Protein AF-A0A7C2Q290-F1 (afdb_monomer_lite)

Structure (mmCIF, N/CA/C/O backbone):
data_AF-A0A7C2Q290-F1
#
_entry.id   AF-A0A7C2Q290-F1
#
loop_
_atom_site.group_PDB
_atom_site.id
_atom_site.type_symbol
_atom_site.label_atom_id
_atom_site.label_alt_id
_atom_site.label_comp_id
_atom_site.label_asym_id
_atom_site.label_entity_id
_atom_site.label_seq_id
_atom_site.pdbx_PDB_ins_code
_atom_site.Cartn_x
_atom_site.Cartn_y
_atom_site.Cartn_z
_atom_site.occupancy
_atom_site.B_iso_or_equiv
_atom_site.auth_seq_id
_atom_site.auth_comp_id
_atom_site.auth_asym_id
_atom_site.auth_atom_id
_atom_site.pdbx_PDB_model_num
ATOM 1 N N . MET A 1 1 ? 26.414 28.815 -1.161 1.00 66.19 1 MET A N 1
ATOM 2 C CA . MET A 1 1 ? 24.938 28.944 -1.156 1.00 66.19 1 MET A CA 1
ATOM 3 C C . MET A 1 1 ? 24.239 27.589 -0.997 1.00 66.19 1 MET A C 1
ATOM 5 O O . MET A 1 1 ? 23.509 27.435 -0.031 1.00 66.19 1 MET A O 1
ATOM 9 N N . GLY A 1 2 ? 24.519 26.578 -1.835 1.00 87.75 2 GLY A N 1
ATOM 10 C CA . GLY A 1 2 ? 23.881 25.247 -1.728 1.00 87.75 2 GLY A CA 1
ATOM 11 C C . GLY A 1 2 ? 24.098 24.505 -0.397 1.00 87.75 2 GLY A C 1
ATOM 12 O O . GLY A 1 2 ? 23.159 23.921 0.130 1.00 87.75 2 GLY A O 1
ATOM 13 N N . LEU A 1 3 ? 25.295 24.593 0.199 1.00 89.56 3 LEU A N 1
ATOM 14 C CA . LEU A 1 3 ? 25.597 23.933 1.481 1.00 89.56 3 LEU A CA 1
ATOM 15 C C . LEU A 1 3 ? 24.798 24.519 2.662 1.00 89.56 3 LEU A C 1
ATOM 17 O O . LEU A 1 3 ? 24.355 23.787 3.538 1.00 89.56 3 LEU A O 1
ATOM 21 N N . ILE A 1 4 ? 24.573 25.837 2.654 1.00 93.44 4 ILE A N 1
ATOM 22 C CA . ILE A 1 4 ? 23.793 26.545 3.681 1.00 93.44 4 ILE A CA 1
ATOM 23 C C . ILE A 1 4 ? 22.316 26.144 3.587 1.00 93.44 4 ILE A C 1
ATOM 25 O O . ILE A 1 4 ? 21.681 25.885 4.603 1.00 93.44 4 ILE A O 1
ATOM 29 N N . ILE A 1 5 ? 21.788 26.028 2.364 1.00 93.62 5 ILE A N 1
ATOM 30 C CA . ILE A 1 5 ? 20.414 25.572 2.120 1.00 93.62 5 ILE A CA 1
ATOM 31 C C . ILE A 1 5 ? 20.240 24.123 2.591 1.00 93.62 5 ILE A C 1
ATOM 33 O O . ILE A 1 5 ? 19.271 23.823 3.282 1.00 93.62 5 ILE A O 1
ATOM 37 N N . LEU A 1 6 ? 21.195 23.238 2.282 1.00 94.81 6 LEU A N 1
ATOM 38 C CA . LEU A 1 6 ? 21.166 21.848 2.747 1.00 94.81 6 LEU A CA 1
ATOM 39 C C . LEU A 1 6 ? 21.164 21.765 4.280 1.00 94.81 6 LEU A C 1
ATOM 41 O O . LEU A 1 6 ? 20.375 21.019 4.856 1.00 94.81 6 LEU A O 1
ATOM 45 N N . PHE A 1 7 ? 22.016 22.557 4.934 1.00 96.62 7 PHE A N 1
ATOM 46 C CA . PHE A 1 7 ? 22.094 22.607 6.392 1.00 96.62 7 PHE A CA 1
ATOM 47 C C . PHE A 1 7 ? 20.785 23.108 7.018 1.00 96.62 7 PHE A C 1
ATOM 49 O O . PHE A 1 7 ? 20.284 22.518 7.973 1.00 96.62 7 PHE A O 1
ATOM 56 N N . MET A 1 8 ? 20.173 24.137 6.429 1.00 95.94 8 MET A N 1
ATOM 57 C CA . MET A 1 8 ? 18.878 24.657 6.868 1.00 95.94 8 MET A CA 1
ATOM 58 C C . MET A 1 8 ? 17.759 23.614 6.717 1.00 95.94 8 MET A C 1
ATOM 60 O O . MET A 1 8 ? 16.985 23.410 7.649 1.00 95.94 8 MET A O 1
ATOM 64 N N . ILE A 1 9 ? 17.699 22.908 5.582 1.00 96.44 9 ILE A N 1
ATOM 65 C CA . ILE A 1 9 ? 16.725 21.827 5.356 1.00 96.44 9 ILE A CA 1
ATOM 66 C C . ILE A 1 9 ? 16.906 20.715 6.394 1.00 96.44 9 ILE A C 1
ATOM 68 O O . ILE A 1 9 ? 15.923 20.232 6.950 1.00 96.44 9 ILE A O 1
ATOM 72 N N . MET A 1 10 ? 18.150 20.336 6.694 1.00 96.12 10 MET A N 1
ATOM 73 C CA . MET A 1 10 ? 18.443 19.304 7.688 1.00 96.12 10 MET A CA 1
ATOM 74 C C . MET A 1 10 ? 17.940 19.697 9.082 1.00 96.12 10 MET A C 1
ATOM 76 O O . MET A 1 10 ? 17.316 18.876 9.754 1.00 96.12 10 MET A O 1
ATOM 80 N N . ILE A 1 11 ? 18.144 20.954 9.490 1.00 96.94 11 ILE A N 1
ATOM 81 C CA . ILE A 1 11 ? 17.634 21.474 10.767 1.00 96.94 11 ILE A CA 1
ATOM 82 C C . ILE A 1 11 ? 16.103 21.435 10.804 1.00 96.94 11 ILE A C 1
ATOM 84 O O . ILE A 1 11 ? 15.527 20.994 11.797 1.00 96.94 11 ILE A O 1
ATOM 88 N N . ILE A 1 12 ? 15.439 21.851 9.721 1.00 96.88 12 ILE A N 1
ATOM 89 C CA . ILE A 1 12 ? 13.972 21.844 9.636 1.00 96.88 12 ILE A CA 1
ATOM 90 C C . ILE A 1 12 ? 13.435 20.414 9.756 1.00 96.88 12 ILE A C 1
ATOM 92 O O . ILE A 1 12 ? 12.527 20.163 10.549 1.00 96.88 12 ILE A O 1
ATOM 96 N N . ILE A 1 13 ? 14.017 19.464 9.018 1.00 97.00 13 ILE A N 1
ATOM 97 C CA . ILE A 1 13 ? 13.621 18.051 9.079 1.00 97.00 13 ILE A CA 1
ATOM 98 C C . ILE A 1 13 ? 13.834 17.492 10.488 1.00 97.00 13 ILE A C 1
ATOM 100 O O . ILE A 1 13 ? 12.950 16.812 11.005 1.00 97.00 13 ILE A O 1
ATOM 104 N N . ALA A 1 14 ? 14.965 17.800 11.129 1.00 96.62 14 ALA A N 1
ATOM 105 C CA . ALA A 1 14 ? 15.244 17.357 12.491 1.00 96.62 14 ALA A CA 1
ATOM 106 C C . ALA A 1 14 ? 14.210 17.901 13.489 1.00 96.62 14 ALA A C 1
ATOM 108 O O . ALA A 1 14 ? 13.692 17.143 14.307 1.00 96.62 14 ALA A O 1
ATOM 109 N N . PHE A 1 15 ? 13.851 19.184 13.390 1.00 97.50 15 PHE A N 1
ATOM 110 C CA . PHE A 1 15 ? 12.854 19.794 14.270 1.00 97.50 15 PHE A CA 1
ATOM 111 C C . PHE A 1 15 ? 11.463 19.174 14.086 1.00 97.50 15 PHE A C 1
ATOM 113 O O . PHE A 1 15 ? 10.801 18.832 15.068 1.00 97.50 15 PHE A O 1
ATOM 120 N N . ILE A 1 16 ? 11.045 18.956 12.833 1.00 97.69 16 ILE A N 1
ATOM 121 C CA . ILE A 1 16 ? 9.791 18.257 12.522 1.00 97.69 16 ILE A CA 1
ATOM 122 C C . ILE A 1 16 ? 9.827 16.842 13.106 1.00 97.69 16 ILE A C 1
ATOM 124 O O . ILE A 1 16 ? 8.892 16.452 13.798 1.00 97.69 16 ILE A O 1
ATOM 128 N N . ALA A 1 17 ? 10.906 16.088 12.888 1.00 97.25 17 ALA A N 1
ATOM 129 C CA . ALA A 1 17 ? 11.028 14.719 13.382 1.00 97.25 17 ALA A CA 1
ATOM 130 C C . ALA A 1 17 ? 10.936 14.643 14.914 1.00 97.25 17 ALA A C 1
ATOM 132 O O . ALA A 1 17 ? 10.209 13.798 15.438 1.00 97.25 17 ALA A O 1
ATOM 133 N N . ILE A 1 18 ? 11.609 15.549 15.632 1.00 97.25 18 ILE A N 1
ATOM 134 C CA . ILE A 1 18 ? 11.539 15.632 17.098 1.00 97.25 18 ILE A CA 1
ATOM 135 C C . ILE A 1 18 ? 10.109 15.949 17.546 1.00 97.25 18 ILE A C 1
ATOM 137 O O . ILE A 1 18 ? 9.569 15.245 18.397 1.00 97.25 18 ILE A O 1
ATOM 141 N N . SER A 1 19 ? 9.471 16.958 16.944 1.00 97.31 19 SER A N 1
ATOM 142 C CA . SER A 1 19 ? 8.098 17.351 17.278 1.00 97.31 19 SER A CA 1
ATOM 143 C C . SER A 1 19 ? 7.101 16.204 17.070 1.00 97.31 19 SER A C 1
ATOM 145 O O . SER A 1 19 ? 6.319 15.903 17.973 1.00 97.31 19 SER A O 1
ATOM 147 N N . GLN A 1 20 ? 7.179 15.507 15.932 1.00 96.25 20 GLN A N 1
ATOM 148 C CA . GLN A 1 20 ? 6.323 14.352 15.638 1.00 96.25 20 GLN A CA 1
ATOM 149 C C . GLN A 1 20 ? 6.585 13.181 16.592 1.00 96.25 20 GLN A C 1
ATOM 151 O O . GLN A 1 20 ? 5.648 12.514 17.026 1.00 96.25 20 GLN A O 1
ATOM 156 N N . THR A 1 21 ? 7.847 12.953 16.962 1.00 96.69 21 THR A N 1
ATOM 157 C CA . THR A 1 21 ? 8.229 11.880 17.890 1.00 96.69 21 THR A CA 1
ATOM 158 C C . THR A 1 21 ? 7.686 12.138 19.291 1.00 96.69 21 THR A C 1
ATOM 160 O O . THR A 1 21 ? 7.106 11.237 19.891 1.00 96.69 21 THR A O 1
ATOM 163 N N . ILE A 1 22 ? 7.819 13.366 19.804 1.00 96.69 22 ILE A N 1
ATOM 164 C CA . ILE A 1 22 ? 7.266 13.743 21.112 1.00 96.69 22 ILE A CA 1
ATOM 165 C C . ILE A 1 22 ? 5.745 13.592 21.098 1.00 96.69 22 ILE A C 1
ATOM 167 O O . ILE A 1 22 ? 5.192 12.966 21.998 1.00 96.69 22 ILE A O 1
ATOM 171 N N . TRP A 1 23 ? 5.073 14.104 20.061 1.00 95.31 23 TRP A N 1
ATOM 172 C CA . TRP A 1 23 ? 3.625 13.954 19.914 1.00 95.31 23 TRP A CA 1
ATOM 173 C C . TRP A 1 23 ? 3.204 12.480 19.936 1.00 95.31 23 TRP A C 1
ATOM 175 O O . TRP A 1 23 ? 2.299 12.110 20.681 1.00 95.31 23 TRP A O 1
ATOM 185 N N . LEU A 1 24 ? 3.887 11.623 19.178 1.00 94.38 24 LEU A N 1
ATOM 186 C CA . LEU A 1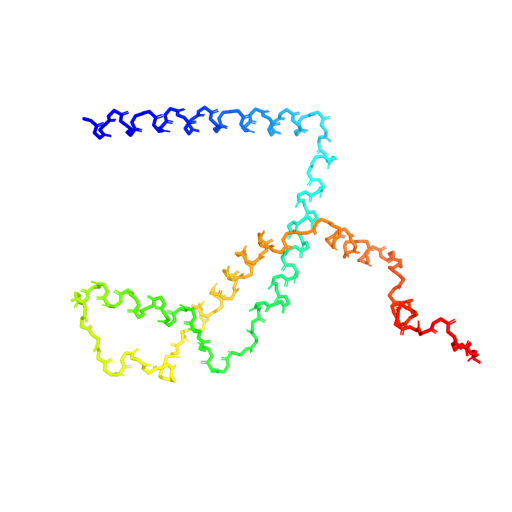 24 ? 3.574 10.200 19.106 1.00 94.38 24 LEU A CA 1
ATOM 187 C C . LEU A 1 24 ? 3.807 9.497 20.450 1.00 94.38 24 LEU A C 1
ATOM 189 O O . LEU A 1 24 ? 2.934 8.765 20.906 1.00 94.38 24 LEU A O 1
ATOM 193 N N . ILE A 1 25 ? 4.943 9.743 21.108 1.00 95.69 25 ILE A N 1
ATOM 194 C CA . ILE A 1 25 ? 5.274 9.114 22.395 1.00 95.69 25 ILE A CA 1
ATOM 195 C C . ILE A 1 25 ? 4.296 9.548 23.489 1.00 95.69 25 ILE A C 1
ATOM 197 O O . ILE A 1 25 ? 3.814 8.699 24.234 1.00 95.69 25 ILE A O 1
ATOM 201 N N . LEU A 1 26 ? 3.976 10.842 23.578 1.00 96.38 26 LEU A N 1
ATOM 202 C CA . LEU A 1 26 ? 3.052 11.345 24.596 1.00 96.38 26 LEU A CA 1
ATOM 203 C C . LEU A 1 26 ? 1.639 10.789 24.401 1.00 96.38 26 LEU A C 1
ATOM 205 O O . LEU A 1 26 ? 1.032 10.346 25.370 1.00 96.38 26 LEU A O 1
ATOM 209 N N . ASN A 1 27 ? 1.136 10.735 23.164 1.00 95.62 27 ASN A N 1
ATOM 210 C CA . ASN A 1 27 ? -0.174 10.135 22.900 1.00 95.62 27 ASN A CA 1
ATOM 211 C C . ASN A 1 27 ? -0.187 8.624 23.164 1.00 95.62 27 ASN A C 1
ATOM 213 O O . ASN A 1 27 ? -1.170 8.109 23.691 1.00 95.62 27 ASN A O 1
ATOM 217 N N . LEU A 1 28 ? 0.892 7.911 22.823 1.00 95.38 28 LEU A N 1
ATOM 218 C CA . LEU A 1 28 ? 1.023 6.491 23.152 1.00 95.38 28 LEU A CA 1
ATOM 219 C C . LEU A 1 28 ? 1.010 6.254 24.662 1.00 95.38 28 LEU A C 1
ATOM 221 O O . LEU A 1 28 ? 0.420 5.276 25.109 1.00 95.38 28 LEU A O 1
ATOM 225 N N . TRP A 1 29 ? 1.659 7.123 25.435 1.00 96.00 29 TRP A N 1
ATOM 226 C CA . TRP A 1 29 ? 1.729 6.979 26.884 1.00 96.00 29 TRP A CA 1
ATOM 227 C C . TRP A 1 29 ? 0.409 7.335 27.576 1.00 96.00 29 TRP A C 1
ATOM 229 O O . TRP A 1 29 ? -0.030 6.589 28.445 1.00 96.00 29 TRP A O 1
ATOM 239 N N . GLU A 1 30 ? -0.242 8.422 27.157 1.00 96.31 30 GLU A N 1
ATOM 240 C CA . GLU A 1 30 ? -1.506 8.890 27.742 1.00 96.31 30 GLU A CA 1
ATOM 241 C C . GLU A 1 30 ? -2.691 7.989 27.364 1.00 96.31 30 GLU A C 1
ATOM 243 O O . GLU A 1 30 ? -3.493 7.604 28.211 1.00 96.31 30 GLU A O 1
ATOM 248 N N . PHE A 1 31 ? -2.814 7.632 26.083 1.00 95.25 31 PHE A N 1
ATOM 249 C CA . PHE A 1 31 ? -4.019 6.981 25.559 1.00 95.25 31 PHE A CA 1
ATOM 250 C C . PHE A 1 31 ? -3.834 5.495 25.252 1.00 95.25 31 PHE A C 1
ATOM 252 O O . PHE A 1 31 ? -4.834 4.788 25.083 1.00 95.25 31 PHE A O 1
ATOM 259 N N . GLY A 1 32 ? -2.590 5.012 25.152 1.00 93.88 32 GLY A N 1
ATOM 260 C CA . GLY A 1 32 ? -2.278 3.614 24.856 1.00 93.88 32 GLY A CA 1
ATOM 261 C C . GLY A 1 32 ? -3.124 3.075 23.704 1.00 93.88 32 GLY A C 1
ATOM 262 O O . GLY A 1 32 ? -3.173 3.652 22.617 1.00 93.88 32 GLY A O 1
ATOM 263 N N . ASP A 1 33 ? -3.863 2.000 23.967 1.00 92.88 33 ASP A N 1
ATOM 264 C CA . ASP A 1 33 ? -4.725 1.326 22.993 1.00 92.88 33 ASP A CA 1
ATOM 265 C C . ASP A 1 33 ? -5.690 2.248 22.238 1.00 92.88 33 ASP A C 1
ATOM 267 O O . ASP A 1 33 ? -5.936 2.023 21.051 1.00 92.88 33 ASP A O 1
ATOM 271 N N . LEU A 1 34 ? -6.245 3.280 22.882 1.00 93.06 34 LEU A N 1
ATOM 272 C CA . LEU A 1 34 ? -7.176 4.207 22.225 1.00 93.06 34 LEU A CA 1
ATOM 273 C C . LEU A 1 34 ? -6.501 4.955 21.071 1.00 93.06 34 LEU A C 1
ATOM 275 O O . LEU A 1 34 ? -7.139 5.200 20.047 1.00 93.06 34 LEU A O 1
ATOM 279 N N . PHE A 1 35 ? -5.209 5.254 21.207 1.00 93.12 35 PHE A N 1
ATOM 280 C CA . PHE A 1 35 ? -4.431 5.906 20.163 1.00 93.12 35 PHE A CA 1
ATOM 281 C C . PHE A 1 35 ? -4.002 4.935 19.059 1.00 93.12 35 PHE A C 1
ATOM 283 O O . PHE A 1 35 ? -4.070 5.300 17.889 1.00 93.12 35 PHE A O 1
ATOM 290 N N . ILE A 1 36 ? -3.614 3.692 19.383 1.00 93.75 36 ILE A N 1
ATOM 291 C CA . ILE A 1 36 ? -3.188 2.702 18.371 1.00 93.75 36 ILE A CA 1
ATOM 292 C C . ILE A 1 36 ? -4.364 2.181 17.533 1.00 93.75 36 ILE A C 1
ATOM 294 O O . ILE A 1 36 ? -4.198 1.935 16.335 1.00 93.75 36 ILE A O 1
ATOM 298 N N . ARG A 1 37 ? -5.547 1.988 18.130 1.00 94.19 37 ARG A N 1
ATOM 299 C CA . ARG A 1 37 ? -6.696 1.323 17.482 1.00 94.19 37 ARG A CA 1
ATOM 300 C C . ARG A 1 37 ? -7.045 1.891 16.099 1.00 94.19 37 ARG A C 1
ATOM 302 O O . ARG A 1 37 ? -7.134 1.094 15.163 1.00 94.19 37 ARG A O 1
ATOM 309 N N . PRO A 1 38 ? -7.200 3.216 15.904 1.00 93.50 38 PRO A N 1
ATOM 310 C CA . PRO A 1 38 ? -7.467 3.773 14.582 1.00 93.50 38 PRO A CA 1
ATOM 311 C C . PRO A 1 38 ? -6.395 3.413 13.549 1.00 93.50 38 PRO A C 1
ATOM 313 O O . PRO A 1 38 ? -6.747 3.070 12.424 1.00 93.50 38 PRO A O 1
ATOM 316 N N . PHE A 1 39 ? -5.108 3.430 13.918 1.00 93.44 39 PHE A N 1
ATOM 317 C CA . PHE A 1 39 ? -4.016 3.043 13.018 1.00 93.44 39 PHE A CA 1
ATOM 318 C C . PHE A 1 39 ? -4.051 1.553 12.690 1.00 93.44 39 PHE A C 1
ATOM 320 O O . PHE A 1 39 ? -3.909 1.188 11.524 1.00 93.44 39 PHE A O 1
ATOM 327 N N . TYR A 1 40 ? -4.285 0.705 13.693 1.00 94.69 40 TYR A N 1
ATOM 328 C CA . TYR A 1 40 ? -4.415 -0.738 13.508 1.00 94.69 40 TYR A CA 1
ATOM 329 C C . TYR A 1 40 ? -5.541 -1.072 12.523 1.00 94.69 40 TYR A C 1
ATOM 331 O O . TYR A 1 40 ? -5.303 -1.743 11.518 1.00 94.69 40 TYR A O 1
ATOM 339 N N . TYR A 1 41 ? -6.748 -0.549 12.759 1.00 96.75 41 TYR A N 1
ATOM 340 C CA . TYR A 1 41 ? -7.878 -0.785 11.863 1.00 96.75 41 TYR A CA 1
ATOM 341 C C . TYR A 1 41 ? -7.662 -0.142 10.495 1.00 96.75 41 TYR A C 1
ATOM 343 O O . TYR A 1 41 ? -8.009 -0.742 9.484 1.00 96.75 41 TYR A O 1
ATOM 351 N N . SER A 1 42 ? -7.046 1.040 10.434 1.00 96.88 42 SER A N 1
ATOM 352 C CA . SER A 1 42 ? -6.747 1.701 9.164 1.00 96.88 42 SER A CA 1
ATOM 353 C C . SER A 1 42 ? -5.807 0.870 8.295 1.00 96.88 42 SER A C 1
ATOM 355 O O . SER A 1 42 ? -6.096 0.637 7.119 1.00 96.88 42 SER A O 1
ATOM 357 N N . LEU A 1 43 ? -4.734 0.342 8.888 1.00 96.31 43 LEU A N 1
ATOM 358 C CA . LEU A 1 43 ? -3.784 -0.527 8.203 1.00 96.31 43 LEU A CA 1
ATOM 359 C C . LEU A 1 43 ? -4.423 -1.861 7.802 1.00 96.31 43 LEU A C 1
ATOM 361 O O . LEU A 1 43 ? -4.223 -2.312 6.676 1.00 96.31 43 LEU A O 1
ATOM 365 N N . LEU A 1 44 ? -5.208 -2.476 8.690 1.00 96.62 44 LEU A N 1
ATOM 366 C CA . LEU A 1 44 ? -5.913 -3.727 8.406 1.00 96.62 44 LEU A CA 1
ATOM 367 C C . LEU A 1 44 ? -6.895 -3.556 7.243 1.00 96.62 44 LEU A C 1
ATOM 369 O O . LEU A 1 44 ? -6.867 -4.336 6.290 1.00 96.62 44 LEU A O 1
ATOM 373 N N . GLY A 1 45 ? -7.720 -2.508 7.285 1.00 96.75 45 GLY A N 1
ATOM 374 C CA . GLY A 1 45 ? -8.661 -2.194 6.217 1.00 96.75 45 GLY A 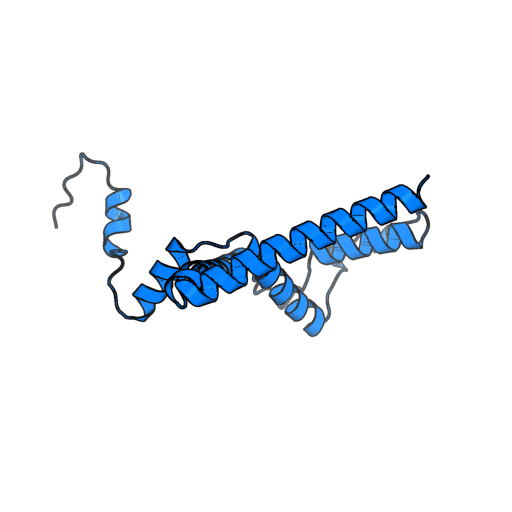CA 1
ATOM 375 C C . GLY A 1 45 ? -7.95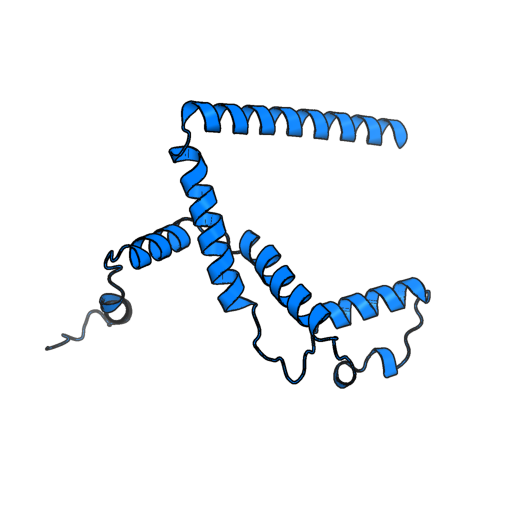0 -1.907 4.898 1.00 96.75 45 GLY A C 1
ATOM 376 O O . GLY A 1 45 ? -8.318 -2.465 3.863 1.00 96.75 45 GLY A O 1
ATOM 377 N N . GLY A 1 46 ? -6.871 -1.125 4.949 1.00 96.94 46 GLY A N 1
ATOM 378 C CA . GLY A 1 46 ? -6.039 -0.834 3.789 1.00 96.94 46 GLY A CA 1
ATOM 379 C C . GLY A 1 46 ? -5.408 -2.080 3.180 1.00 96.94 46 GLY A C 1
ATOM 380 O O . GLY A 1 46 ? -5.460 -2.247 1.965 1.00 96.94 46 GLY A O 1
ATOM 381 N N . LEU A 1 47 ? -4.851 -2.985 3.990 1.00 96.69 47 LEU A N 1
ATOM 382 C CA . LEU A 1 47 ? -4.256 -4.237 3.511 1.00 96.69 47 LEU A CA 1
ATOM 383 C C . LEU A 1 47 ? -5.277 -5.113 2.787 1.00 96.69 47 LEU A C 1
ATOM 385 O O . LEU A 1 47 ? -4.981 -5.624 1.708 1.00 96.69 47 LEU A O 1
ATOM 389 N N . ILE A 1 48 ? -6.478 -5.256 3.348 1.00 96.06 48 ILE A N 1
ATOM 390 C CA . ILE A 1 48 ? -7.537 -6.081 2.758 1.00 96.06 48 ILE A CA 1
ATOM 391 C C . ILE A 1 48 ? -8.039 -5.464 1.451 1.00 96.06 48 ILE A C 1
ATOM 393 O O . ILE A 1 48 ? -8.082 -6.148 0.428 1.00 96.06 48 ILE A O 1
ATOM 397 N N . LEU A 1 49 ? -8.356 -4.167 1.449 1.00 96.31 49 LEU A N 1
ATOM 398 C CA . LEU A 1 49 ? -8.802 -3.459 0.245 1.00 96.31 49 LEU A CA 1
ATOM 399 C C . LEU A 1 49 ? -7.729 -3.478 -0.849 1.00 96.31 49 LEU A C 1
ATOM 401 O O . LEU A 1 49 ? -8.033 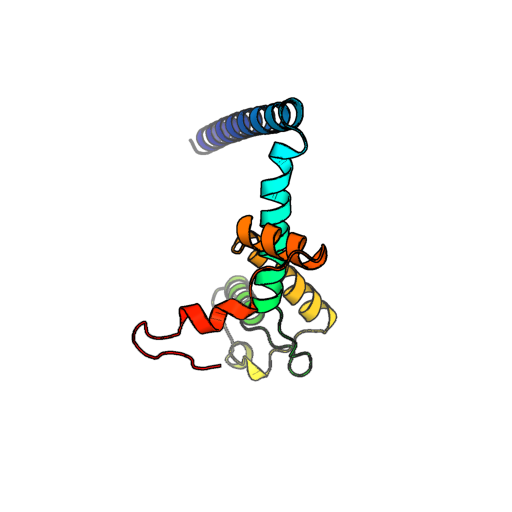-3.760 -2.007 1.00 96.31 49 LEU A O 1
ATOM 405 N N . ALA A 1 50 ? -6.466 -3.248 -0.490 1.00 96.62 50 ALA A N 1
ATOM 406 C CA . ALA A 1 50 ? -5.351 -3.298 -1.428 1.00 96.62 50 ALA A CA 1
ATOM 407 C C . ALA A 1 50 ? -5.122 -4.705 -1.987 1.00 96.62 50 ALA A C 1
ATOM 409 O O . ALA A 1 50 ? -4.830 -4.847 -3.177 1.00 96.62 50 ALA A O 1
ATOM 410 N N . ALA A 1 51 ? -5.272 -5.745 -1.162 1.00 95.19 51 ALA A N 1
ATOM 411 C CA . ALA A 1 51 ? -5.213 -7.126 -1.618 1.00 95.19 51 ALA A CA 1
ATOM 412 C C . ALA A 1 51 ? -6.316 -7.405 -2.645 1.00 95.19 51 ALA A C 1
ATOM 414 O O . ALA A 1 51 ? -6.013 -7.870 -3.740 1.00 95.19 51 ALA A O 1
ATOM 415 N N . ILE A 1 52 ? -7.564 -7.039 -2.352 1.00 93.56 52 ILE A N 1
ATOM 416 C CA . ILE A 1 52 ? -8.694 -7.245 -3.269 1.00 93.56 52 ILE A CA 1
ATOM 417 C C . ILE A 1 52 ? -8.511 -6.450 -4.573 1.00 93.56 52 ILE A C 1
ATOM 419 O O . ILE A 1 52 ? -8.747 -6.976 -5.659 1.00 93.56 52 ILE A O 1
ATOM 423 N N . ALA A 1 53 ? -8.062 -5.197 -4.488 1.00 93.06 53 ALA A N 1
ATOM 424 C CA . ALA A 1 53 ? -7.951 -4.313 -5.646 1.00 93.06 53 ALA A CA 1
ATOM 425 C C . ALA A 1 53 ? -6.744 -4.625 -6.548 1.00 93.06 53 ALA A C 1
ATOM 427 O O . ALA A 1 53 ? -6.839 -4.536 -7.776 1.00 93.06 53 ALA A O 1
ATOM 428 N N . PHE A 1 54 ? -5.584 -4.948 -5.964 1.00 90.94 54 PHE A N 1
ATOM 429 C CA . PHE A 1 54 ? -4.322 -5.028 -6.708 1.00 90.94 54 PHE A CA 1
ATOM 430 C C . PHE A 1 54 ? -3.754 -6.431 -6.871 1.00 90.94 54 PHE A C 1
ATOM 432 O O . PHE A 1 54 ? -2.991 -6.643 -7.825 1.00 90.94 54 PHE A O 1
ATOM 439 N N . PHE A 1 55 ? -4.084 -7.376 -5.989 1.00 89.94 55 PHE A N 1
ATOM 440 C CA . PHE A 1 55 ? -3.510 -8.714 -6.052 1.00 89.94 55 PHE A CA 1
ATOM 441 C C . PHE A 1 55 ? -4.095 -9.481 -7.240 1.00 89.94 55 PHE A C 1
ATOM 443 O O . PHE A 1 55 ? -5.261 -9.868 -7.259 1.00 89.94 55 PHE A O 1
ATOM 450 N N . ARG A 1 56 ? -3.274 -9.710 -8.269 1.00 83.50 56 ARG A N 1
ATOM 451 C CA . ARG A 1 56 ? -3.689 -10.473 -9.456 1.00 83.50 56 ARG A CA 1
ATOM 452 C C . ARG A 1 56 ? -3.223 -11.920 -9.376 1.00 83.50 56 ARG A C 1
ATOM 454 O O . ARG A 1 56 ? -2.039 -12.180 -9.183 1.00 83.50 56 ARG A O 1
ATOM 461 N N . VAL A 1 57 ? -4.140 -12.840 -9.674 1.00 75.62 57 VAL A N 1
ATOM 462 C CA . VAL A 1 57 ? -3.925 -14.302 -9.673 1.00 75.62 57 VAL A CA 1
ATOM 463 C C . VAL A 1 57 ? -3.409 -14.826 -11.034 1.00 75.62 57 VAL A C 1
ATOM 465 O O . VAL A 1 57 ? -3.317 -16.028 -11.256 1.00 75.62 57 VAL A O 1
ATOM 468 N N . ASP A 1 58 ? -3.030 -13.951 -11.978 1.00 79.19 58 ASP A N 1
ATOM 469 C CA . ASP A 1 58 ? -2.498 -14.365 -13.293 1.00 79.19 58 ASP A CA 1
ATOM 470 C C . ASP A 1 58 ? -1.036 -14.855 -13.207 1.00 79.19 58 ASP A C 1
ATOM 472 O O . ASP A 1 58 ? -0.078 -14.208 -13.653 1.00 79.19 58 ASP A O 1
ATOM 476 N N . PHE A 1 59 ? -0.865 -16.042 -12.622 1.00 73.50 59 PHE A N 1
ATOM 477 C CA . PHE A 1 59 ? 0.417 -16.738 -12.492 1.00 73.50 59 PHE A CA 1
ATOM 478 C C . PHE A 1 59 ? 0.895 -17.393 -13.798 1.00 73.50 59 PHE A C 1
ATOM 480 O O . PHE A 1 59 ? 2.051 -17.830 -13.887 1.00 73.50 59 PHE A O 1
ATOM 487 N N . LYS A 1 60 ? 0.034 -17.470 -14.823 1.00 75.81 60 LYS A N 1
ATOM 488 C CA . LYS A 1 60 ? 0.361 -18.096 -16.111 1.00 75.81 60 LYS A CA 1
ATOM 489 C C . LYS A 1 60 ? 1.170 -17.134 -16.977 1.00 75.81 60 LYS A C 1
ATOM 491 O O . LYS A 1 60 ? 2.285 -17.478 -17.394 1.00 75.81 60 LYS A O 1
ATOM 496 N N . ASN A 1 61 ? 0.665 -15.917 -17.174 1.00 80.00 61 ASN A N 1
ATOM 497 C CA . ASN A 1 61 ? 1.343 -14.906 -17.982 1.00 80.00 61 ASN A CA 1
ATOM 498 C C . ASN A 1 61 ? 2.431 -14.162 -17.195 1.00 80.00 61 ASN A C 1
ATOM 500 O O . ASN A 1 61 ? 3.480 -13.871 -17.769 1.00 80.00 61 ASN A O 1
ATOM 504 N N . ARG A 1 62 ? 2.244 -13.906 -15.887 1.00 83.31 62 ARG A N 1
ATOM 505 C CA . ARG A 1 62 ? 3.221 -13.206 -15.011 1.00 83.31 62 ARG A CA 1
ATOM 506 C C . ARG A 1 62 ? 3.726 -11.873 -15.576 1.00 83.31 62 ARG A C 1
ATOM 508 O O . ARG A 1 62 ? 4.857 -11.457 -15.310 1.00 83.31 62 ARG A O 1
ATOM 515 N N . ARG A 1 63 ? 2.904 -11.213 -16.392 1.00 86.12 63 ARG A N 1
ATOM 516 C CA . ARG A 1 63 ? 3.232 -9.921 -16.997 1.00 86.12 63 ARG A CA 1
ATOM 517 C C . ARG A 1 63 ? 2.841 -8.806 -16.038 1.00 86.12 63 ARG A C 1
ATOM 519 O O . ARG A 1 63 ? 1.829 -8.886 -15.344 1.00 86.12 63 ARG A O 1
ATOM 526 N N . SER A 1 64 ? 3.649 -7.756 -15.993 1.00 85.38 64 SER A N 1
ATOM 527 C CA . SER A 1 64 ? 3.396 -6.592 -15.150 1.00 85.38 64 SER A CA 1
ATOM 528 C C . SER A 1 64 ? 3.727 -5.331 -15.925 1.00 85.38 64 SER A C 1
ATOM 530 O O . SER A 1 64 ? 4.896 -5.077 -16.202 1.00 85.38 64 SER A O 1
ATOM 532 N N . LEU A 1 65 ? 2.699 -4.545 -16.255 1.00 87.06 65 LEU A N 1
ATOM 533 C CA . LEU A 1 65 ? 2.860 -3.295 -16.999 1.00 87.06 65 LEU A CA 1
ATOM 534 C C . LEU A 1 65 ? 3.757 -2.305 -16.250 1.00 87.06 65 LEU A C 1
ATOM 536 O O . LEU A 1 65 ? 4.606 -1.665 -16.851 1.00 87.06 65 LEU A O 1
ATOM 540 N N . THR A 1 66 ? 3.618 -2.226 -14.928 1.00 88.31 66 THR A N 1
ATOM 541 C CA . THR A 1 66 ? 4.385 -1.297 -14.090 1.00 88.31 66 THR A CA 1
ATOM 542 C C . THR A 1 66 ? 5.874 -1.625 -14.079 1.00 88.31 66 THR A C 1
ATOM 544 O O . THR A 1 66 ? 6.696 -0.745 -14.298 1.00 88.31 66 THR A O 1
ATOM 547 N N . LEU A 1 67 ? 6.243 -2.894 -13.863 1.00 88.62 67 LEU A N 1
ATOM 548 C CA . LEU A 1 67 ? 7.653 -3.296 -13.856 1.00 88.62 67 LEU A CA 1
ATOM 549 C C . LEU A 1 67 ? 8.257 -3.296 -15.259 1.00 88.62 67 LEU A C 1
ATOM 551 O O . LEU A 1 67 ? 9.440 -2.990 -15.404 1.00 88.62 67 LEU A O 1
ATOM 555 N N . TRP A 1 68 ? 7.456 -3.595 -16.281 1.00 91.94 68 TRP A N 1
ATOM 556 C CA . TRP A 1 68 ? 7.869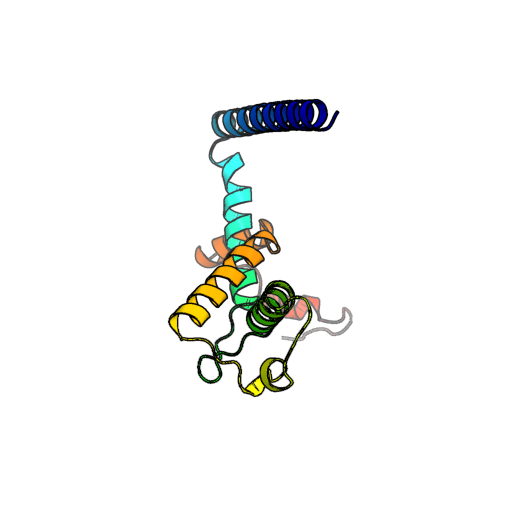 -3.421 -17.667 1.00 91.94 68 TRP A CA 1
ATOM 557 C C . TRP A 1 68 ? 8.183 -1.949 -17.958 1.00 91.94 68 TRP A C 1
ATOM 559 O O . TRP A 1 68 ? 9.294 -1.647 -18.387 1.00 91.94 68 TRP A O 1
ATOM 569 N N . LEU A 1 69 ? 7.281 -1.028 -17.605 1.00 90.62 69 LEU A N 1
ATOM 570 C CA . LEU A 1 69 ? 7.470 0.410 -17.799 1.00 90.62 69 LEU A CA 1
ATOM 571 C C . LEU A 1 69 ? 8.686 0.941 -17.026 1.00 90.62 69 LEU A C 1
ATOM 573 O O . LEU A 1 69 ? 9.506 1.657 -17.593 1.00 90.62 69 LEU A O 1
ATOM 577 N N . ILE A 1 70 ? 8.863 0.534 -15.764 1.00 90.19 70 ILE A N 1
ATOM 578 C CA . ILE A 1 70 ? 10.057 0.875 -14.974 1.00 90.19 70 ILE A CA 1
ATOM 579 C C . ILE A 1 70 ? 11.320 0.358 -15.668 1.00 90.19 70 ILE A C 1
ATOM 581 O O . ILE A 1 70 ? 12.301 1.088 -15.788 1.00 90.19 70 ILE A O 1
ATOM 585 N N . SER A 1 71 ? 11.309 -0.884 -16.161 1.00 88.81 71 SER A N 1
ATOM 586 C CA . SER A 1 71 ? 12.464 -1.441 -16.870 1.00 88.81 71 SER A CA 1
ATOM 587 C C . SER A 1 71 ? 12.776 -0.690 -18.166 1.00 88.81 71 SER A C 1
ATOM 589 O O . SER A 1 71 ? 13.947 -0.510 -18.490 1.00 88.81 71 SER A O 1
ATOM 591 N N . LEU A 1 72 ? 11.750 -0.194 -18.859 1.00 90.44 72 LEU A N 1
ATOM 592 C CA . LEU A 1 72 ? 11.874 0.592 -20.081 1.00 90.44 72 LEU A CA 1
ATOM 593 C C . LEU A 1 72 ? 12.474 1.974 -19.788 1.00 90.44 72 LEU A C 1
ATOM 595 O O . LEU A 1 72 ? 13.451 2.353 -20.428 1.00 90.44 72 LEU A O 1
ATOM 599 N N . ILE A 1 73 ? 11.986 2.669 -18.755 1.00 91.19 73 ILE A N 1
ATOM 600 C CA . ILE A 1 73 ? 12.544 3.954 -18.295 1.00 91.19 73 ILE A CA 1
ATOM 601 C C . ILE A 1 73 ? 14.006 3.790 -17.852 1.00 91.19 73 ILE A C 1
ATOM 603 O O . ILE A 1 73 ? 14.869 4.584 -18.227 1.00 91.19 73 ILE A O 1
ATOM 607 N N . LEU A 1 74 ? 14.317 2.733 -17.095 1.00 90.00 74 LEU A N 1
ATOM 608 C CA . LEU A 1 74 ? 15.685 2.451 -16.651 1.00 90.00 74 LEU A CA 1
ATOM 609 C C . LEU A 1 74 ? 16.625 2.151 -17.827 1.00 90.00 74 LEU A C 1
ATOM 611 O O . LEU A 1 74 ? 17.770 2.606 -17.822 1.00 90.00 74 LEU A O 1
ATOM 615 N N . LYS A 1 75 ? 16.162 1.395 -18.831 1.00 90.06 75 LYS A N 1
ATOM 616 C CA . LYS A 1 75 ? 16.925 1.129 -20.060 1.00 90.06 75 LYS A CA 1
ATOM 617 C C . LYS A 1 75 ? 17.149 2.408 -20.863 1.00 90.06 75 LYS A C 1
ATOM 619 O O . LYS A 1 75 ? 18.284 2.659 -21.255 1.00 90.06 75 LYS A O 1
ATOM 624 N N . PHE A 1 76 ? 16.110 3.225 -21.033 1.00 91.12 76 PHE A N 1
ATOM 625 C CA . PHE A 1 76 ? 16.182 4.516 -21.719 1.00 91.12 76 PHE A CA 1
ATOM 626 C C . PHE A 1 76 ? 17.234 5.433 -21.085 1.00 91.12 76 PHE A C 1
ATOM 628 O O . PHE A 1 76 ? 18.096 5.964 -21.785 1.00 91.12 76 PHE A O 1
ATOM 635 N N . TYR A 1 77 ? 17.225 5.545 -19.752 1.00 90.19 77 TYR A N 1
ATOM 636 C CA . TYR A 1 77 ? 18.204 6.347 -19.018 1.00 90.19 77 TYR A CA 1
ATOM 637 C C . TYR A 1 77 ? 19.630 5.790 -19.148 1.00 90.19 77 TYR A C 1
ATOM 639 O O . TYR A 1 77 ? 20.564 6.532 -19.442 1.00 90.19 77 TYR A O 1
ATOM 647 N N . ARG A 1 78 ? 19.814 4.471 -18.982 1.00 89.62 78 ARG A N 1
ATOM 648 C CA . ARG A 1 78 ? 21.142 3.829 -19.072 1.00 89.62 78 ARG A CA 1
ATOM 649 C C . ARG A 1 78 ? 21.750 3.880 -20.471 1.00 89.62 78 ARG A C 1
ATOM 651 O O . ARG A 1 78 ? 22.969 3.906 -20.588 1.00 89.62 78 ARG A O 1
ATOM 658 N N . ARG A 1 79 ? 20.920 3.857 -21.513 1.00 87.69 79 ARG A N 1
ATOM 659 C CA . ARG A 1 79 ? 21.349 3.879 -22.918 1.00 87.69 79 ARG A CA 1
ATOM 660 C C . ARG A 1 79 ? 21.292 5.278 -23.534 1.00 87.69 79 ARG A C 1
ATOM 662 O O . ARG A 1 79 ? 21.287 5.383 -24.752 1.00 87.69 79 ARG A O 1
ATOM 669 N N . ALA A 1 80 ? 21.232 6.333 -22.717 1.00 83.12 80 ALA A N 1
ATOM 670 C CA . ALA A 1 80 ? 21.251 7.726 -23.171 1.00 83.12 80 ALA A CA 1
ATOM 671 C C . ALA A 1 80 ? 20.234 8.037 -24.293 1.00 83.12 80 ALA A C 1
ATOM 673 O O . ALA A 1 80 ? 20.532 8.778 -25.224 1.00 83.12 80 ALA A O 1
ATOM 674 N N . GLY A 1 81 ? 19.032 7.458 -24.208 1.00 79.06 81 GLY A N 1
ATOM 675 C CA . GLY A 1 81 ? 17.933 7.737 -25.137 1.00 79.06 81 GLY A CA 1
ATOM 676 C C . GLY A 1 81 ? 17.714 6.717 -26.258 1.00 79.06 81 GLY A C 1
ATOM 677 O O . GLY A 1 81 ? 16.731 6.839 -26.985 1.00 79.06 81 GLY A O 1
ATOM 678 N N . TYR A 1 82 ? 18.555 5.686 -26.386 1.00 80.81 82 TYR A N 1
ATOM 679 C CA . TYR A 1 82 ? 18.365 4.639 -27.396 1.00 80.81 82 TYR A CA 1
ATOM 680 C C . TYR A 1 82 ? 17.511 3.474 -26.868 1.00 80.81 82 TYR A C 1
ATOM 682 O O . TYR A 1 82 ? 17.863 2.815 -25.883 1.00 80.81 82 TYR A O 1
ATOM 690 N N . LEU A 1 83 ? 16.397 3.197 -27.553 1.00 81.44 83 LEU A N 1
ATOM 691 C CA . LEU A 1 83 ? 15.529 2.039 -27.326 1.00 81.44 83 LEU A CA 1
ATOM 692 C C . LEU A 1 83 ? 15.385 1.240 -28.619 1.00 81.44 83 LEU A C 1
ATOM 694 O O . LEU A 1 83 ? 15.194 1.809 -29.692 1.00 81.44 83 LEU A O 1
ATOM 698 N N . GLU A 1 84 ? 15.449 -0.081 -28.508 1.00 84.00 84 GLU A N 1
ATOM 699 C CA . GLU A 1 84 ? 15.197 -0.981 -29.631 1.00 84.00 84 GLU A CA 1
ATOM 700 C C . GLU A 1 84 ? 13.702 -1.312 -29.718 1.00 84.00 84 GLU A C 1
ATOM 702 O O . GLU A 1 84 ? 13.006 -1.357 -28.703 1.00 84.00 84 GLU A O 1
ATOM 707 N N . LEU A 1 85 ? 13.203 -1.616 -30.922 1.00 79.25 85 LEU A N 1
ATOM 708 C CA . LEU A 1 85 ? 11.806 -2.029 -31.134 1.00 79.25 85 LEU A CA 1
ATOM 709 C C . LEU A 1 85 ? 11.424 -3.255 -30.286 1.00 79.25 85 LEU A C 1
ATOM 711 O O . LEU A 1 85 ? 10.290 -3.361 -29.828 1.00 79.25 85 LEU A O 1
ATOM 715 N N . HIS A 1 86 ? 12.381 -4.148 -30.022 1.00 81.00 86 HIS A N 1
ATOM 716 C CA . HIS A 1 8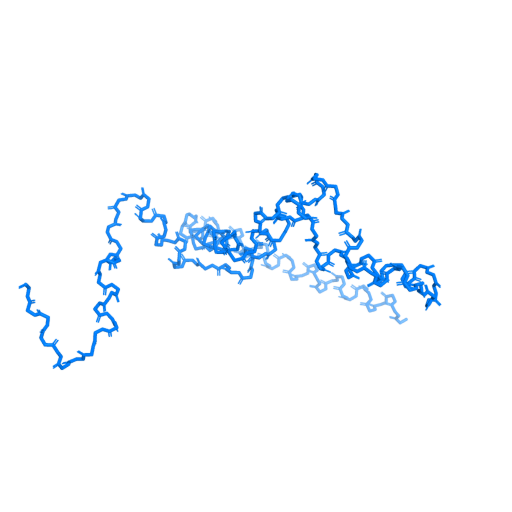6 ? 12.178 -5.312 -29.163 1.00 81.00 86 HIS A CA 1
ATOM 717 C C . HIS A 1 86 ? 11.945 -4.942 -27.686 1.00 81.00 86 HIS A C 1
ATOM 719 O O . HIS A 1 86 ? 11.185 -5.619 -26.997 1.00 81.00 86 HIS A O 1
ATOM 725 N N . ASP A 1 87 ? 12.536 -3.848 -27.189 1.00 79.81 87 ASP A N 1
ATOM 726 C CA . ASP A 1 87 ? 12.333 -3.399 -25.804 1.00 79.81 87 ASP A CA 1
ATOM 727 C C . ASP A 1 87 ? 10.909 -2.863 -25.562 1.00 79.81 87 ASP A C 1
ATOM 729 O O . ASP A 1 87 ? 10.438 -2.849 -24.420 1.00 79.81 87 ASP A O 1
ATOM 733 N N . LEU A 1 88 ? 10.213 -2.458 -26.632 1.00 84.62 88 LEU A N 1
ATOM 734 C CA . LEU A 1 88 ? 8.827 -1.985 -26.601 1.00 84.62 88 LEU A CA 1
ATOM 735 C C . LEU A 1 88 ? 7.799 -3.129 -26.602 1.00 84.62 88 LEU A C 1
ATOM 737 O O . LEU A 1 88 ? 6.613 -2.884 -26.372 1.00 84.62 88 LEU A O 1
ATOM 741 N N . ASP A 1 89 ? 8.218 -4.376 -26.831 1.00 86.69 89 ASP A N 1
ATOM 742 C CA . ASP A 1 89 ? 7.297 -5.508 -26.864 1.00 86.69 89 ASP A CA 1
ATOM 743 C C . ASP A 1 89 ? 6.915 -5.968 -25.444 1.00 86.69 89 ASP A C 1
ATOM 745 O O . ASP A 1 89 ? 7.628 -6.714 -24.764 1.00 86.69 89 ASP A O 1
ATOM 749 N N . PHE A 1 90 ? 5.734 -5.540 -24.991 1.00 86.12 90 PHE A N 1
ATOM 750 C CA . PHE A 1 90 ? 5.160 -5.966 -23.714 1.00 86.12 90 PHE A CA 1
ATOM 751 C C . PHE A 1 90 ? 4.805 -7.461 -23.687 1.00 86.12 90 PHE A C 1
ATOM 753 O O . PHE A 1 90 ? 4.821 -8.086 -22.622 1.00 86.12 90 PHE A O 1
ATOM 760 N N . SER A 1 91 ? 4.489 -8.063 -24.835 1.00 84.25 91 SER A N 1
ATOM 761 C CA . SER A 1 91 ? 4.087 -9.471 -24.895 1.00 84.25 91 SER A CA 1
ATOM 762 C C . SER A 1 91 ? 5.259 -10.406 -24.601 1.00 84.25 91 SER A C 1
ATOM 764 O O . SER A 1 91 ? 5.070 -11.459 -23.981 1.00 84.25 91 SER A O 1
ATOM 766 N N . ALA A 1 92 ? 6.474 -10.008 -24.973 1.00 83.88 92 ALA A N 1
ATOM 767 C CA . ALA A 1 92 ? 7.695 -10.735 -24.641 1.00 83.88 92 ALA A CA 1
ATOM 768 C C . ALA A 1 92 ? 8.083 -10.611 -23.154 1.00 83.88 92 ALA A C 1
ATOM 770 O O . ALA A 1 92 ? 8.803 -11.459 -22.620 1.00 83.88 92 ALA A O 1
ATOM 771 N N . TYR A 1 93 ? 7.593 -9.586 -22.447 1.00 86.44 93 TYR A N 1
ATOM 772 C CA . TYR A 1 93 ? 7.977 -9.338 -21.062 1.00 86.44 93 TYR A CA 1
ATOM 773 C C . TYR A 1 93 ? 7.357 -10.353 -20.103 1.00 86.44 93 TYR A C 1
ATOM 775 O O . TYR A 1 93 ? 6.147 -10.365 -19.876 1.00 86.44 93 TYR A O 1
ATOM 783 N N . ARG A 1 94 ? 8.197 -11.169 -19.463 1.00 87.88 94 ARG A N 1
ATOM 784 C CA . ARG A 1 94 ? 7.763 -12.146 -18.461 1.00 87.88 94 ARG A CA 1
ATOM 785 C C . ARG A 1 94 ? 8.642 -12.083 -17.226 1.00 87.88 94 ARG A C 1
ATOM 787 O O . ARG A 1 94 ? 9.865 -12.164 -17.307 1.00 87.88 94 ARG A O 1
ATOM 794 N N . LEU A 1 95 ? 8.009 -11.983 -16.062 1.00 86.50 95 LEU A N 1
ATOM 795 C CA . LEU A 1 95 ? 8.720 -12.018 -14.793 1.00 86.50 95 LEU A CA 1
ATOM 796 C C . LEU A 1 95 ? 8.992 -13.457 -14.349 1.00 86.50 95 LEU A C 1
ATOM 798 O O . LEU A 1 95 ? 8.189 -14.374 -14.564 1.00 86.50 95 LEU A O 1
ATOM 802 N N . ASN A 1 96 ? 10.121 -13.629 -13.659 1.00 90.56 96 ASN A N 1
ATOM 803 C CA . ASN A 1 96 ? 10.349 -14.816 -12.846 1.00 90.56 96 ASN A CA 1
ATOM 804 C C . ASN A 1 96 ? 9.284 -14.889 -11.736 1.00 90.56 96 ASN A C 1
ATOM 806 O O . ASN A 1 96 ? 8.857 -13.851 -11.226 1.00 90.56 96 ASN A O 1
ATOM 810 N N . MET A 1 97 ? 8.886 -16.098 -11.338 1.00 86.94 97 MET A N 1
ATOM 811 C CA . MET A 1 97 ? 7.823 -16.334 -10.358 1.00 86.94 97 MET A CA 1
ATOM 812 C C . MET A 1 97 ? 8.076 -15.593 -9.041 1.00 86.94 97 MET A C 1
ATOM 814 O O . MET A 1 97 ? 7.204 -14.868 -8.568 1.00 86.94 97 MET A O 1
ATOM 818 N N . SER A 1 98 ? 9.294 -15.678 -8.500 1.00 89.75 98 SER A N 1
ATOM 819 C CA . SER A 1 98 ? 9.650 -15.009 -7.243 1.00 89.75 98 SER A CA 1
ATOM 820 C C . SER A 1 98 ? 9.560 -13.485 -7.353 1.00 89.75 98 SER A C 1
ATOM 822 O O . SER A 1 98 ? 9.042 -12.830 -6.455 1.00 89.75 98 SER A O 1
ATOM 824 N N . ARG A 1 99 ? 10.000 -12.908 -8.483 1.00 90.69 99 ARG A N 1
ATOM 825 C CA . ARG A 1 99 ? 9.905 -11.457 -8.734 1.00 90.69 99 ARG A CA 1
ATOM 826 C C . ARG A 1 99 ? 8.458 -11.011 -8.911 1.00 90.69 99 ARG A C 1
ATOM 828 O O . ARG A 1 99 ? 8.101 -9.931 -8.460 1.00 90.69 99 ARG A O 1
ATOM 835 N N . PHE A 1 100 ? 7.635 -11.834 -9.557 1.00 90.81 100 PHE A N 1
ATOM 836 C CA . PHE A 1 100 ? 6.212 -11.563 -9.711 1.00 90.81 100 PHE A CA 1
ATOM 837 C C . PHE A 1 100 ? 5.497 -11.565 -8.358 1.00 90.81 100 PHE A C 1
ATOM 839 O O . PHE A 1 100 ? 4.790 -10.609 -8.062 1.00 90.81 100 PHE A O 1
ATOM 846 N N . LEU A 1 101 ? 5.719 -12.582 -7.520 1.00 91.06 101 LEU A N 1
ATOM 847 C CA . LEU A 1 101 ? 5.132 -12.655 -6.179 1.00 91.06 101 LEU A CA 1
ATOM 848 C C . LEU A 1 101 ? 5.586 -11.498 -5.292 1.00 91.06 101 LEU A C 1
ATOM 850 O O . LEU A 1 101 ? 4.742 -10.815 -4.717 1.00 91.06 101 LEU A O 1
ATOM 854 N N . ALA A 1 102 ? 6.895 -11.229 -5.247 1.00 92.75 102 ALA A N 1
ATOM 855 C CA . ALA A 1 102 ? 7.432 -10.080 -4.525 1.00 92.75 102 ALA A CA 1
ATOM 856 C C . ALA A 1 102 ? 6.754 -8.785 -4.990 1.00 92.75 102 ALA A C 1
ATOM 858 O O . ALA A 1 102 ? 6.313 -7.991 -4.168 1.00 92.75 102 ALA A O 1
ATOM 859 N N . TRP A 1 103 ? 6.570 -8.619 -6.303 1.00 92.62 103 TRP A N 1
ATOM 860 C CA . TRP A 1 103 ? 5.882 -7.460 -6.857 1.00 92.62 103 TRP A CA 1
ATOM 861 C C . TRP A 1 103 ? 4.403 -7.369 -6.464 1.00 92.62 103 TRP A C 1
ATOM 863 O O . TRP A 1 103 ? 3.935 -6.273 -6.165 1.00 92.62 103 TRP A O 1
ATOM 873 N N . GLN A 1 104 ? 3.659 -8.480 -6.432 1.00 92.69 104 GLN A N 1
ATOM 874 C CA . GLN A 1 104 ? 2.269 -8.465 -5.955 1.00 92.69 104 GLN A CA 1
ATOM 875 C C . GLN A 1 104 ? 2.197 -8.036 -4.487 1.00 92.69 104 GLN A C 1
ATOM 877 O O . GLN A 1 104 ? 1.395 -7.170 -4.150 1.00 92.69 104 GLN A O 1
ATOM 882 N N . VAL A 1 105 ? 3.081 -8.566 -3.637 1.00 94.00 105 VAL A N 1
ATOM 883 C CA . VAL A 1 105 ? 3.162 -8.165 -2.224 1.00 94.00 105 VAL A CA 1
ATOM 884 C C . VAL A 1 105 ? 3.508 -6.682 -2.101 1.00 94.00 105 VAL A C 1
ATOM 886 O O . VAL A 1 105 ? 2.823 -5.957 -1.387 1.00 94.00 105 VAL A O 1
ATOM 889 N N . THR A 1 106 ? 4.502 -6.192 -2.847 1.00 94.31 106 THR A N 1
ATOM 890 C CA . THR A 1 106 ? 4.860 -4.766 -2.848 1.00 94.31 106 THR A CA 1
ATOM 891 C C . THR A 1 106 ? 3.681 -3.881 -3.247 1.00 94.31 106 THR A C 1
ATOM 893 O O . THR A 1 106 ? 3.452 -2.861 -2.602 1.00 94.31 106 THR A O 1
ATOM 896 N N . LYS A 1 107 ? 2.890 -4.264 -4.259 1.00 93.50 107 LYS A N 1
ATOM 897 C CA . LYS A 1 107 ? 1.681 -3.507 -4.620 1.00 93.50 107 LYS A CA 1
ATOM 898 C C . LYS A 1 107 ? 0.663 -3.459 -3.495 1.00 93.50 107 LYS A C 1
ATOM 900 O O . LYS A 1 107 ? 0.071 -2.409 -3.289 1.00 93.50 107 LYS A O 1
ATOM 905 N N . VAL A 1 108 ? 0.447 -4.575 -2.802 1.00 95.50 108 VAL A N 1
ATOM 906 C CA . VAL A 1 108 ? -0.494 -4.625 -1.680 1.00 95.50 108 VAL A CA 1
ATOM 907 C C . VAL A 1 108 ? -0.005 -3.742 -0.535 1.00 95.50 108 VAL A C 1
ATOM 909 O O . VAL A 1 108 ? -0.794 -2.965 -0.019 1.00 95.50 108 VAL A O 1
ATOM 912 N N . LEU A 1 109 ? 1.288 -3.772 -0.201 1.00 95.62 109 LEU A N 1
ATOM 913 C CA . LEU A 1 109 ? 1.868 -2.923 0.850 1.00 95.62 109 LEU A CA 1
ATOM 914 C C . LEU A 1 109 ? 1.821 -1.425 0.509 1.00 95.62 109 LEU A C 1
ATOM 916 O O . LEU A 1 109 ? 1.540 -0.596 1.366 1.00 95.62 109 LEU A O 1
ATOM 920 N N . ILE A 1 110 ? 2.087 -1.055 -0.745 1.00 95.00 110 ILE A N 1
ATOM 921 C CA . ILE A 1 110 ? 1.949 0.343 -1.182 1.00 95.00 110 ILE A CA 1
ATOM 922 C C . ILE A 1 110 ? 0.468 0.734 -1.196 1.00 95.00 110 ILE A C 1
ATOM 924 O O . ILE A 1 110 ? 0.084 1.789 -0.697 1.00 95.00 110 ILE A O 1
ATOM 928 N N . GLY A 1 111 ? -0.375 -0.139 -1.744 1.00 95.19 111 GLY A N 1
ATOM 929 C CA . GLY A 1 111 ? -1.812 0.063 -1.824 1.00 95.19 111 GLY A CA 1
ATOM 930 C C . GLY A 1 111 ? -2.473 0.165 -0.458 1.00 95.19 111 GLY A C 1
ATOM 931 O O . GLY A 1 111 ? -3.429 0.918 -0.323 1.00 95.19 111 GLY A O 1
ATOM 932 N N . SER A 1 112 ? -1.957 -0.517 0.565 1.00 95.81 112 SER A N 1
ATOM 933 C CA . SER A 1 112 ? -2.546 -0.481 1.902 1.00 95.81 112 SER A CA 1
ATOM 934 C C . SER A 1 112 ? -2.430 0.881 2.559 1.00 95.81 112 SER A C 1
ATOM 936 O O . SER A 1 112 ? -3.293 1.240 3.348 1.00 95.81 112 SER A O 1
ATOM 938 N N . LEU A 1 113 ? -1.400 1.655 2.211 1.00 95.00 113 LEU A N 1
ATOM 939 C CA . LEU A 1 113 ? -1.274 3.041 2.655 1.00 95.00 113 LEU A CA 1
ATOM 940 C C . LEU A 1 113 ? -2.265 3.961 1.928 1.00 95.00 113 LEU A C 1
ATOM 942 O O . LEU A 1 113 ? -2.763 4.909 2.522 1.00 95.00 113 LEU A O 1
ATOM 946 N N . ILE A 1 114 ? -2.576 3.667 0.661 1.00 94.94 114 ILE A N 1
ATOM 947 C CA . ILE A 1 114 ? -3.526 4.443 -0.154 1.00 94.94 114 ILE A CA 1
ATOM 948 C C . ILE A 1 114 ? -4.973 4.150 0.263 1.00 94.94 114 ILE A C 1
ATOM 950 O O . ILE A 1 114 ? -5.787 5.062 0.360 1.00 94.94 114 ILE A O 1
ATOM 954 N N . PHE A 1 115 ? -5.292 2.882 0.522 1.00 95.81 115 PHE A N 1
ATOM 955 C CA . PHE A 1 115 ? -6.624 2.426 0.925 1.00 95.81 115 PHE A CA 1
ATOM 956 C C . PHE A 1 115 ? -6.821 2.380 2.446 1.00 95.81 115 PHE A C 1
ATOM 958 O O . PHE A 1 115 ? -7.787 1.780 2.914 1.00 95.81 115 PHE A O 1
ATOM 965 N N . ALA A 1 116 ? -5.911 2.980 3.217 1.00 96.25 116 ALA A N 1
ATOM 966 C CA . ALA A 1 116 ? -5.948 2.976 4.673 1.00 96.25 116 ALA A CA 1
ATOM 967 C C . ALA A 1 116 ? -7.293 3.531 5.178 1.00 96.25 116 ALA A C 1
ATOM 969 O O . ALA A 1 116 ? -7.625 4.696 4.951 1.00 96.25 116 ALA A O 1
ATOM 970 N N . ASN A 1 117 ? -8.100 2.678 5.814 1.00 96.38 117 ASN A N 1
ATOM 971 C CA . ASN A 1 117 ? -9.465 3.020 6.208 1.00 96.38 117 ASN A CA 1
ATOM 972 C C . ASN A 1 117 ? -9.847 2.338 7.525 1.00 96.38 117 ASN A C 1
ATOM 974 O O . ASN A 1 117 ? -10.028 1.120 7.588 1.00 96.38 117 ASN A O 1
ATOM 978 N N . SER A 1 118 ? -9.968 3.142 8.584 1.00 95.25 118 SER A N 1
ATOM 979 C CA . SER A 1 118 ? -10.224 2.658 9.943 1.00 95.25 118 SER A CA 1
ATOM 980 C C . SER A 1 118 ? -11.636 2.114 10.133 1.00 95.25 118 SER A C 1
ATOM 982 O O . SER A 1 118 ? -11.808 1.136 10.854 1.00 95.25 118 SER A O 1
ATOM 984 N N . ILE A 1 119 ? -12.638 2.696 9.472 1.00 94.81 119 ILE A N 1
ATOM 985 C CA . ILE A 1 119 ? -14.037 2.260 9.584 1.00 94.81 119 ILE A CA 1
ATOM 986 C C . ILE A 1 119 ? -14.201 0.880 8.950 1.00 94.81 119 ILE A C 1
ATOM 988 O O . ILE A 1 119 ? -14.762 -0.024 9.566 1.00 94.81 119 ILE A O 1
ATOM 992 N N . PHE A 1 120 ? -13.661 0.693 7.745 1.00 94.88 120 PHE A N 1
ATOM 993 C CA . PHE A 1 120 ? -13.709 -0.593 7.060 1.00 94.88 120 PHE A CA 1
ATOM 994 C C . PHE A 1 120 ? -12.945 -1.669 7.837 1.00 94.88 120 PHE A C 1
ATOM 996 O O . PHE A 1 120 ? -13.475 -2.756 8.055 1.00 94.88 120 PHE A O 1
ATOM 1003 N N . GLY A 1 121 ? -11.730 -1.372 8.310 1.00 95.88 121 GLY A N 1
ATOM 1004 C CA . GLY A 1 121 ? -10.970 -2.332 9.111 1.00 95.88 121 GLY A CA 1
ATOM 1005 C C . GLY A 1 121 ? -11.658 -2.700 10.427 1.00 95.88 121 GLY A C 1
ATOM 1006 O O . GLY A 1 121 ? -11.624 -3.864 10.827 1.00 95.88 121 GLY A O 1
ATOM 1007 N N . LEU A 1 122 ? -12.335 -1.744 11.068 1.00 95.56 122 LEU A N 1
ATOM 1008 C CA . LEU A 1 122 ? -13.150 -2.008 12.251 1.00 95.56 122 LEU A CA 1
ATOM 1009 C C . LEU A 1 122 ? -14.336 -2.916 11.914 1.00 95.56 122 LEU A C 1
ATOM 1011 O O . LEU A 1 122 ? -14.544 -3.906 12.610 1.00 95.56 122 LEU A O 1
ATOM 1015 N N . ALA A 1 123 ? -15.066 -2.633 10.831 1.00 94.00 123 ALA A N 1
ATOM 1016 C CA . ALA A 1 123 ? -16.193 -3.454 10.389 1.00 94.00 123 ALA A CA 1
ATOM 1017 C C . ALA A 1 123 ? -15.759 -4.893 10.073 1.00 94.00 123 ALA A C 1
ATOM 1019 O O . ALA A 1 123 ? -16.386 -5.845 10.530 1.00 94.00 123 ALA A O 1
ATOM 1020 N N . VAL A 1 124 ? -14.641 -5.068 9.364 1.00 94.19 124 VAL A N 1
ATOM 1021 C CA . VAL A 1 124 ? -14.081 -6.397 9.080 1.00 94.19 124 VAL A CA 1
ATOM 1022 C C . VAL A 1 124 ? -13.688 -7.121 10.368 1.00 94.19 124 VAL A C 1
ATOM 1024 O O . VAL A 1 124 ? -14.010 -8.296 10.541 1.00 94.19 124 VAL A O 1
ATOM 1027 N N . SER A 1 125 ? -13.024 -6.430 11.297 1.00 94.88 125 SER A N 1
ATOM 1028 C CA . SER A 1 125 ? -12.667 -7.023 12.587 1.00 94.88 125 SER A CA 1
ATOM 1029 C C . SER A 1 125 ? -13.900 -7.424 13.399 1.00 94.88 125 SER A C 1
ATOM 1031 O O . SER A 1 125 ? -13.866 -8.459 14.059 1.00 94.88 125 SER A O 1
ATOM 1033 N N . ALA A 1 126 ? -14.968 -6.625 13.364 1.00 93.88 126 ALA A N 1
ATOM 1034 C CA . ALA A 1 126 ? -16.225 -6.918 14.042 1.00 93.88 126 ALA A CA 1
ATOM 1035 C C . ALA A 1 126 ? -16.947 -8.117 13.403 1.00 93.88 126 ALA A C 1
ATOM 1037 O O . ALA A 1 126 ? -17.404 -9.005 14.122 1.00 93.88 126 ALA A O 1
ATOM 1038 N N . ALA A 1 127 ? -16.964 -8.215 12.068 1.00 93.12 127 ALA A N 1
ATOM 1039 C CA . ALA A 1 127 ? -17.513 -9.376 11.364 1.00 93.12 127 ALA A CA 1
ATOM 1040 C C . ALA A 1 127 ? -16.809 -10.682 11.750 1.00 93.12 127 ALA A C 1
ATOM 1042 O O . ALA A 1 127 ? -17.471 -11.687 12.001 1.00 93.12 127 ALA A O 1
ATOM 1043 N N . PHE A 1 128 ? -15.475 -10.675 11.868 1.00 92.06 128 PHE A N 1
ATOM 1044 C CA . PHE A 1 128 ? -14.731 -11.854 12.334 1.00 92.06 128 PHE A CA 1
ATOM 1045 C C . PHE A 1 128 ? -15.037 -12.236 13.789 1.00 92.06 128 PHE A C 1
ATOM 1047 O O . PHE A 1 128 ? -14.852 -13.391 14.162 1.00 92.06 128 PHE A O 1
ATOM 1054 N N . GLN A 1 129 ? -15.520 -11.293 14.601 1.00 94.56 129 GLN A N 1
ATOM 1055 C CA . GLN A 1 129 ? -15.980 -11.541 15.971 1.00 94.56 129 GLN A CA 1
ATOM 1056 C C . GLN A 1 129 ? -17.445 -12.007 16.032 1.00 94.56 129 GLN A C 1
ATOM 1058 O O . GLN A 1 129 ? -17.963 -12.238 17.122 1.00 94.56 129 GLN A O 1
ATOM 1063 N N . GLY A 1 130 ? -18.113 -12.165 14.885 1.00 90.75 130 GLY A N 1
ATOM 1064 C CA . GLY A 1 130 ? -19.511 -12.588 14.805 1.00 90.75 130 GLY A CA 1
ATOM 1065 C C . GLY A 1 130 ? -20.520 -11.452 14.979 1.00 90.75 130 GLY A C 1
ATOM 1066 O O . GLY A 1 130 ? -21.702 -11.727 15.168 1.00 90.75 130 GLY A O 1
ATOM 1067 N N . VAL A 1 131 ? -20.083 -10.189 14.917 1.00 92.50 131 VAL A N 1
ATOM 1068 C CA . VAL A 1 131 ? -21.005 -9.047 14.878 1.00 92.50 131 VAL A CA 1
ATOM 1069 C C . VAL A 1 131 ? -21.716 -9.036 13.529 1.00 92.50 131 VAL A C 1
ATOM 1071 O O . VAL A 1 131 ? -21.072 -9.037 12.478 1.00 92.50 131 VAL A O 1
ATOM 1074 N N . ASP A 1 132 ? -23.045 -8.996 13.566 1.00 90.38 132 ASP A N 1
ATOM 1075 C CA . ASP A 1 132 ? -23.856 -8.816 12.370 1.00 90.38 132 ASP A CA 1
ATOM 1076 C C . ASP A 1 132 ? -23.676 -7.391 11.828 1.00 90.38 132 ASP A C 1
ATOM 1078 O O . ASP A 1 132 ? -23.992 -6.404 12.493 1.00 90.38 132 ASP A O 1
ATOM 1082 N N . LEU A 1 133 ? -23.133 -7.289 10.614 1.00 86.50 133 LEU A N 1
ATOM 1083 C CA . LEU A 1 133 ? -22.920 -6.015 9.928 1.00 86.50 133 LEU A CA 1
ATOM 1084 C C . LEU A 1 133 ? -24.173 -5.517 9.193 1.00 86.50 133 LEU A C 1
ATOM 1086 O O . LEU A 1 133 ? -24.123 -4.452 8.577 1.00 86.50 133 LEU A O 1
ATOM 1090 N N . GLY A 1 134 ? -25.271 -6.276 9.200 1.00 87.31 134 GLY A N 1
ATOM 1091 C CA . GLY A 1 134 ? -26.476 -5.918 8.460 1.00 87.31 134 GLY A CA 1
ATOM 1092 C C . GLY A 1 134 ? -26.284 -6.010 6.946 1.00 87.31 134 GLY A C 1
ATOM 1093 O O . GLY A 1 134 ? -26.929 -5.272 6.205 1.00 87.31 134 GLY A O 1
ATOM 1094 N N . ILE A 1 135 ? -25.395 -6.891 6.462 1.00 85.38 135 ILE A N 1
ATOM 1095 C CA . ILE A 1 135 ? -25.127 -7.077 5.018 1.00 85.38 135 ILE A CA 1
ATOM 1096 C C . ILE A 1 135 ? -26.413 -7.488 4.286 1.00 85.38 135 ILE A C 1
ATOM 1098 O O . ILE A 1 135 ? -26.632 -7.104 3.138 1.00 85.38 135 ILE A O 1
ATOM 1102 N N . GLN A 1 136 ? -27.298 -8.204 4.978 1.00 86.56 136 GLN A N 1
ATOM 1103 C CA . GLN A 1 136 ? -28.636 -8.559 4.516 1.00 86.56 136 GLN A CA 1
ATOM 1104 C C . GLN A 1 136 ? -29.513 -7.349 4.162 1.00 86.56 136 GLN A C 1
ATOM 1106 O O . GLN A 1 136 ? -30.399 -7.489 3.327 1.00 86.56 136 GLN A O 1
ATOM 1111 N N . ASN A 1 137 ? -29.232 -6.166 4.718 1.00 86.50 137 ASN A N 1
ATOM 1112 C CA . ASN A 1 137 ? -29.982 -4.937 4.452 1.00 86.50 137 ASN A CA 1
ATOM 1113 C C . ASN A 1 137 ? -29.386 -4.131 3.281 1.00 86.50 137 ASN A C 1
ATOM 1115 O O . ASN A 1 137 ? -29.948 -3.117 2.877 1.00 86.50 137 ASN A O 1
ATOM 1119 N N . ILE A 1 138 ? -28.253 -4.551 2.695 1.00 86.69 138 ILE A N 1
ATOM 1120 C CA . ILE A 1 138 ? -27.656 -3.857 1.539 1.00 86.69 138 ILE A CA 1
ATOM 1121 C C . ILE A 1 138 ? -28.624 -3.788 0.345 1.00 86.69 138 ILE A C 1
ATOM 1123 O O . ILE A 1 138 ? -28.728 -2.714 -0.246 1.00 86.69 138 ILE A O 1
ATOM 1127 N N . PRO A 1 139 ? -29.357 -4.858 -0.027 1.00 86.38 139 PRO A N 1
ATOM 1128 C CA . PRO A 1 139 ? -30.357 -4.778 -1.089 1.00 86.38 139 PRO A CA 1
ATOM 1129 C C . PRO A 1 139 ? -31.458 -3.744 -0.811 1.00 86.38 139 PRO A C 1
ATOM 1131 O O . PRO A 1 139 ? -31.924 -3.102 -1.750 1.00 86.38 139 PRO A O 1
ATOM 1134 N N . GLU A 1 140 ? -31.830 -3.528 0.456 1.00 84.06 140 GLU A N 1
ATOM 1135 C CA . GLU A 1 140 ? -32.841 -2.533 0.845 1.00 84.06 140 GLU A CA 1
ATOM 1136 C C . GLU A 1 140 ? -32.376 -1.094 0.574 1.00 84.06 140 GLU A C 1
ATOM 1138 O O . GLU A 1 140 ? -33.196 -0.242 0.248 1.00 84.06 140 GLU A O 1
ATOM 1143 N N . LEU A 1 141 ? -31.064 -0.821 0.599 1.00 81.94 141 LEU A N 1
ATOM 1144 C CA . LEU A 1 141 ? -30.506 0.488 0.217 1.00 81.94 141 LEU A CA 1
ATOM 1145 C C . LEU A 1 141 ? -30.694 0.806 -1.273 1.00 81.94 141 LEU A C 1
ATOM 1147 O O . LEU A 1 141 ? -30.672 1.972 -1.666 1.00 81.94 141 LEU A O 1
ATOM 1151 N N . PHE A 1 142 ? -30.854 -0.227 -2.102 1.00 86.06 142 PHE A N 1
ATOM 1152 C CA . PHE A 1 142 ? -31.135 -0.097 -3.531 1.00 86.06 142 PHE A CA 1
ATOM 1153 C C . PHE A 1 142 ? -32.625 -0.251 -3.850 1.00 86.06 142 PHE A C 1
ATOM 1155 O O . PHE A 1 142 ? -33.021 -0.081 -5.007 1.00 86.06 142 PHE A O 1
ATOM 1162 N N . ALA A 1 143 ? -33.457 -0.561 -2.850 1.00 82.06 143 ALA A N 1
ATOM 1163 C CA . ALA A 1 143 ? -34.895 -0.619 -3.024 1.00 82.06 143 ALA A CA 1
ATOM 1164 C C . ALA A 1 143 ? -35.444 0.800 -3.207 1.00 82.06 143 ALA A C 1
ATOM 1166 O O . ALA A 1 143 ? -35.156 1.724 -2.445 1.00 82.06 143 ALA A O 1
ATOM 1167 N N . LEU A 1 144 ? -36.248 0.983 -4.251 1.00 74.31 144 LEU A N 1
ATOM 1168 C CA . LEU A 1 144 ? -36.955 2.238 -4.460 1.00 74.31 144 LEU A CA 1
ATOM 1169 C C . LEU A 1 144 ? -38.033 2.384 -3.373 1.00 74.31 144 LEU A C 1
ATOM 1171 O O . LEU A 1 144 ? -38.749 1.417 -3.110 1.00 74.31 144 LEU A O 1
ATOM 1175 N N . PRO A 1 145 ? -38.228 3.586 -2.800 1.00 70.88 145 PRO A N 1
ATOM 1176 C CA . PRO A 1 145 ? -39.103 3.816 -1.642 1.00 70.88 145 PRO A CA 1
ATOM 1177 C C . PRO A 1 145 ? -40.606 3.576 -1.897 1.00 70.88 145 PRO A C 1
ATOM 1179 O O . PRO A 1 145 ? -41.426 3.858 -1.029 1.00 70.88 145 PRO A O 1
ATOM 1182 N N . PHE A 1 146 ? -40.989 3.074 -3.075 1.00 66.38 146 PHE A N 1
ATOM 1183 C CA . PHE A 1 146 ? -42.379 2.951 -3.521 1.00 66.38 146 PHE A CA 1
ATOM 1184 C C . PHE A 1 146 ? -42.808 1.525 -3.892 1.00 66.38 146 PHE A C 1
ATOM 1186 O O . PHE A 1 146 ? -43.921 1.350 -4.384 1.00 66.38 146 PHE A O 1
ATOM 1193 N N . ILE A 1 147 ? -41.971 0.505 -3.674 1.00 62.59 147 ILE A N 1
ATOM 1194 C CA . ILE A 1 147 ? -42.372 -0.891 -3.893 1.00 62.59 147 ILE A CA 1
ATOM 1195 C C . ILE A 1 147 ? -42.446 -1.585 -2.530 1.00 62.59 147 ILE A C 1
ATOM 1197 O O . ILE A 1 147 ? -41.404 -1.766 -1.901 1.00 62.59 147 ILE A O 1
ATOM 1201 N N . PRO A 1 148 ? -43.637 -1.979 -2.042 1.00 59.84 148 PRO A N 1
ATOM 1202 C CA . PRO A 1 148 ? -43.711 -2.836 -0.872 1.00 59.84 148 PRO A CA 1
ATOM 1203 C C . PRO A 1 148 ? -43.091 -4.187 -1.234 1.00 59.84 148 PRO A C 1
ATOM 1205 O O . PRO A 1 148 ? -43.622 -4.926 -2.066 1.00 59.84 148 PRO A O 1
ATOM 1208 N N . VAL A 1 149 ? -41.956 -4.507 -0.612 1.00 60.53 149 VAL A N 1
ATOM 1209 C CA . VAL A 1 149 ? -41.421 -5.869 -0.595 1.00 60.53 149 VAL A CA 1
ATOM 1210 C C . VAL A 1 149 ? -42.366 -6.669 0.296 1.00 60.53 149 VAL A C 1
ATOM 1212 O O . VAL A 1 149 ? -42.245 -6.678 1.517 1.00 60.53 149 VAL A O 1
ATOM 1215 N N . SER A 1 150 ? -43.405 -7.237 -0.313 1.00 54.56 150 SER A N 1
ATOM 1216 C CA . SER A 1 150 ? -44.218 -8.252 0.352 1.00 54.56 150 SER A CA 1
ATOM 1217 C C . SER A 1 150 ? -43.367 -9.514 0.461 1.00 54.56 150 SER A C 1
ATOM 1219 O O . SER A 1 150 ? -42.778 -9.950 -0.528 1.00 54.56 150 SER A O 1
ATOM 1221 N N . ALA A 1 151 ? -43.236 -9.979 1.704 1.00 50.06 151 ALA A N 1
ATOM 1222 C CA . ALA A 1 151 ? -42.457 -11.136 2.128 1.00 50.06 151 ALA A CA 1
ATOM 1223 C C . ALA A 1 151 ? -42.939 -12.449 1.499 1.00 50.06 151 ALA A C 1
ATOM 1225 O O . ALA A 1 151 ? -44.164 -12.573 1.259 1.00 50.06 151 ALA A O 1
#

Foldseek 3Di:
DVVVVVVVVVVVVVVVVVVVVVVVVVCCVPPPCVVCLLVVLLLQQQLVVQCVPQQDPPLPQLFDPVVLVVVLVVCCVVVVRDDDPVSVDSSPDHDDNVVSVVVSVVSSNVRSVVSRDNVRSVLVVCVVVVDDPPPVCVVVVVDDPPDPPDD

Radius of gyration: 24.2 Å; chains: 1; bounding box: 70×47×59 Å

pLDDT: mean 89.47, std 8.74, range [50.06, 97.69]

Secondary structure (DSSP, 8-state):
-HHHHHHHHHHHHHHHHHHHHHHHHHHHHHHTHHHHHHHHHHHHHHHHHHHHHH----TTT---HHHHHHHHHHHHHHTTT---GGGG-TTT----HHHHHHHHHHHHHHHHHHS--HHHHHHHHHHHTT----GGGHHHHTS-TT-----

Sequence (151 aa):
MGLIILFMIMIIIAFIAISQTIWLILNLWEFGDLFIRPFYYSLLGGLILAAIAFFRVDFKNRRSLTLWLISLILKFYRRAGYLELHDLDFSAYRLNMSRFLAWQVTKVLIGSLIFANSIFGLAVSAAFQGVDLGIQNIPELFALPFIPVSA